Protein AF-A0A5P9PHS1-F1 (afdb_monomer_lite)

Foldseek 3Di:
DDDPPDPPVVVVVVVVVVVVVVCVVCVVDDPVQFAPPHAEAPAEDQALQVVLVVVVVLVVVVWDWDWDDDPFKTWIWTDDDRGIHIHIYGLVRFWDKDQPDKDWDWDWDFDPVDPPDTDTDTDTDIDTDIDTGGDPSNVDDDDDPDDDDPPDDDDDDD

Secondary structure (DSSP, 8-state):
-------HHHHHHHHHHHHHHHHHH-TTS--GGGSTT---EEEE--SHHHHHHHHHHHHHTT-EEEEEE-SSEEEEEEEETTEEEEEEEEHHHHSEEEEEEEEEEEEEEE-TT-TTS--EEEEEEEEEEEEEEPPPGGGS-PPP-PPP----------

Sequence (158 aa):
MATEDKPLHVQQAEALRRLADLIEATPEIEACYLRAPFTPNIWHLRSAAELGELARAALRLGARVEKEAASDVYDLQIHFGASGFSALAPRGDVCERVVTGTEVITKKVPDPILVAQVPEVEVLEEVEIVEWRCTPLLAQATTPAALPSSSDSAAATE

Radius of gyration: 24.18 Å; chains: 1; bounding box: 37×53×84 Å

Structure (mmCIF, N/CA/C/O backbone):
data_AF-A0A5P9PHS1-F1
#
_entry.id   AF-A0A5P9PHS1-F1
#
loop_
_atom_site.group_PDB
_atom_site.id
_atom_site.type_symbol
_atom_site.label_atom_id
_atom_site.label_alt_id
_atom_site.label_comp_id
_atom_site.label_asym_id
_atom_site.label_entity_id
_atom_site.label_seq_id
_atom_site.pdbx_PDB_ins_code
_atom_site.Cartn_x
_atom_site.Cartn_y
_atom_site.Cartn_z
_atom_site.occupancy
_atom_site.B_iso_or_equiv
_atom_site.auth_seq_id
_atom_site.auth_comp_id
_atom_site.auth_asym_id
_atom_site.auth_atom_id
_atom_site.pdbx_PDB_model_num
ATOM 1 N N . MET A 1 1 ? -4.848 17.166 -29.314 1.00 45.28 1 MET A N 1
ATOM 2 C CA . MET A 1 1 ? -4.735 15.723 -29.609 1.00 45.28 1 MET A CA 1
ATOM 3 C C . MET A 1 1 ? -5.781 15.023 -28.773 1.00 45.28 1 MET A C 1
ATOM 5 O O . MET A 1 1 ? -5.763 15.212 -27.566 1.00 45.28 1 MET A O 1
ATOM 9 N N . ALA A 1 2 ? -6.732 14.338 -29.405 1.00 48.75 2 ALA A N 1
ATOM 10 C CA . ALA A 1 2 ? -7.754 13.584 -28.693 1.00 48.75 2 ALA A CA 1
ATOM 11 C C . ALA A 1 2 ? -7.066 12.458 -27.910 1.00 48.75 2 ALA A C 1
ATOM 13 O O . ALA A 1 2 ? -6.465 11.570 -28.509 1.00 48.75 2 ALA A O 1
ATOM 14 N N . THR A 1 3 ? -7.076 12.541 -26.584 1.00 55.25 3 THR A N 1
ATOM 15 C CA . THR A 1 3 ? -6.779 11.397 -25.724 1.00 55.25 3 THR A CA 1
ATOM 16 C C . THR A 1 3 ? -7.873 10.372 -25.970 1.00 55.25 3 THR A C 1
ATOM 18 O O . THR A 1 3 ? -9.031 10.625 -25.651 1.00 55.25 3 THR A O 1
ATOM 21 N N . GLU A 1 4 ? -7.511 9.266 -26.614 1.00 61.53 4 GLU A N 1
ATOM 22 C CA . GLU A 1 4 ? -8.359 8.084 -26.732 1.00 61.53 4 GLU A CA 1
ATOM 23 C C . GLU A 1 4 ? -8.950 7.704 -25.370 1.00 61.53 4 GLU A C 1
ATOM 25 O O . GLU A 1 4 ? -8.290 7.823 -24.334 1.00 61.53 4 GLU A O 1
ATOM 30 N N . ASP A 1 5 ? -10.186 7.214 -25.405 1.00 85.06 5 ASP A N 1
ATOM 31 C CA . ASP A 1 5 ? -11.029 6.831 -24.270 1.00 85.06 5 ASP A CA 1
ATOM 32 C C . ASP A 1 5 ? -10.539 5.516 -23.621 1.00 85.06 5 ASP A C 1
ATOM 34 O O . ASP A 1 5 ? -11.248 4.515 -23.528 1.00 85.06 5 ASP A O 1
ATOM 38 N N . LYS A 1 6 ? -9.252 5.455 -23.255 1.00 92.12 6 LYS A N 1
ATOM 39 C CA . LYS A 1 6 ? -8.669 4.280 -22.600 1.00 92.12 6 LYS A CA 1
ATOM 40 C C . LYS A 1 6 ? -9.169 4.203 -21.156 1.00 92.12 6 LYS A C 1
ATOM 42 O O . LYS A 1 6 ? -9.203 5.229 -20.473 1.00 92.12 6 LYS A O 1
ATOM 47 N N . PRO A 1 7 ? -9.451 3.003 -20.623 1.00 95.75 7 PRO A N 1
ATOM 48 C CA . PRO A 1 7 ? -9.734 2.845 -19.202 1.00 95.75 7 PRO A CA 1
ATOM 49 C C . PRO A 1 7 ? -8.605 3.411 -18.328 1.00 95.75 7 PRO A C 1
ATOM 51 O O . PRO A 1 7 ? -7.426 3.262 -18.655 1.00 95.75 7 PRO A O 1
ATOM 54 N N . LEU A 1 8 ? -8.952 4.010 -17.184 1.00 92.94 8 LEU A N 1
ATOM 55 C CA . LEU A 1 8 ? -7.991 4.685 -16.297 1.00 92.94 8 LEU A CA 1
ATOM 56 C C . LEU A 1 8 ? -6.799 3.794 -15.906 1.00 92.94 8 LEU A C 1
ATOM 58 O O . LEU A 1 8 ? -5.659 4.248 -15.950 1.00 92.94 8 LEU A O 1
ATOM 62 N N . HIS A 1 9 ? -7.040 2.519 -15.594 1.00 92.38 9 HIS A N 1
ATOM 63 C CA . HIS A 1 9 ? -5.974 1.581 -15.224 1.00 92.38 9 HIS A CA 1
ATOM 64 C C . HIS A 1 9 ? -4.961 1.349 -16.361 1.00 92.38 9 HIS A C 1
ATOM 66 O O . HIS A 1 9 ? -3.778 1.147 -16.097 1.00 92.38 9 HIS A O 1
ATOM 72 N N . VAL A 1 10 ? -5.395 1.425 -17.627 1.00 96.50 10 VAL A N 1
ATOM 73 C CA . VAL A 1 10 ? -4.502 1.330 -18.793 1.00 96.50 10 VAL A CA 1
ATOM 74 C C . VAL A 1 10 ? -3.641 2.585 -18.894 1.00 96.50 10 VAL A C 1
ATOM 76 O O . VAL A 1 10 ? -2.428 2.479 -19.052 1.00 96.50 10 VAL A O 1
ATOM 79 N N . GLN A 1 11 ? -4.245 3.767 -18.732 1.00 95.25 11 GLN A N 1
ATOM 80 C CA . GLN A 1 11 ? -3.518 5.041 -18.744 1.00 95.25 11 GLN A CA 1
ATOM 81 C C . GLN A 1 11 ? -2.478 5.107 -17.612 1.00 95.25 11 GLN A C 1
ATOM 83 O O . GLN A 1 11 ? -1.338 5.511 -17.832 1.00 95.25 11 GLN A O 1
ATOM 88 N N . GLN A 1 12 ? -2.843 4.651 -16.410 1.00 94.75 12 GLN A N 1
ATOM 89 C CA . GLN A 1 12 ? -1.939 4.573 -15.261 1.00 94.75 12 GLN A CA 1
ATOM 90 C C . GLN A 1 12 ? -0.778 3.605 -15.518 1.00 94.75 12 GLN A C 1
ATOM 92 O O . GLN A 1 12 ? 0.374 3.952 -15.266 1.00 94.75 12 GLN A O 1
ATOM 97 N N . ALA A 1 13 ? -1.052 2.420 -16.074 1.00 95.81 13 ALA A N 1
ATOM 98 C CA . ALA A 1 13 ? -0.004 1.469 -16.437 1.00 95.81 13 ALA A CA 1
ATOM 99 C C . ALA A 1 13 ? 0.951 2.038 -17.502 1.00 95.81 13 ALA A C 1
ATOM 101 O O . ALA A 1 13 ? 2.162 1.858 -17.405 1.00 95.81 13 ALA A O 1
ATOM 102 N N . GLU A 1 14 ? 0.433 2.755 -18.504 1.00 97.19 14 GLU A N 1
ATOM 103 C CA . GLU A 1 14 ? 1.257 3.449 -19.502 1.00 97.19 14 GLU A CA 1
ATOM 104 C C . GLU A 1 14 ? 2.134 4.539 -18.872 1.00 97.19 14 GLU A C 1
ATOM 106 O O . GLU A 1 14 ? 3.313 4.638 -19.208 1.00 97.19 14 GLU A O 1
ATOM 111 N N . ALA A 1 15 ? 1.599 5.318 -17.929 1.00 95.81 15 ALA A N 1
ATOM 112 C CA . ALA A 1 15 ? 2.369 6.328 -17.208 1.00 95.81 15 ALA A CA 1
ATOM 113 C C . ALA A 1 15 ? 3.502 5.711 -16.367 1.00 95.81 15 ALA A C 1
ATOM 115 O O . ALA A 1 15 ? 4.616 6.230 -16.382 1.00 95.81 15 ALA A O 1
ATOM 116 N N . LEU A 1 16 ? 3.257 4.581 -15.692 1.00 95.06 16 LEU A N 1
ATOM 117 C CA . LEU A 1 16 ? 4.288 3.877 -14.920 1.00 95.06 16 LEU A CA 1
ATOM 118 C C . LEU A 1 16 ? 5.400 3.303 -15.811 1.00 95.06 16 LEU A C 1
ATOM 120 O O . LEU A 1 16 ? 6.561 3.332 -15.411 1.00 95.06 16 LEU A O 1
ATOM 124 N N . ARG A 1 17 ? 5.085 2.849 -17.033 1.00 97.44 17 ARG A N 1
ATOM 125 C CA . ARG A 1 17 ? 6.118 2.446 -18.008 1.00 97.44 17 ARG A CA 1
ATOM 126 C C . ARG A 1 17 ? 6.990 3.628 -18.424 1.00 97.44 17 ARG A C 1
ATOM 128 O O . ARG A 1 17 ? 8.204 3.518 -18.384 1.00 97.44 17 ARG A O 1
ATOM 135 N N . ARG A 1 18 ? 6.386 4.786 -18.711 1.00 98.00 18 ARG A N 1
ATOM 136 C CA . ARG A 1 18 ? 7.147 6.008 -19.035 1.00 98.00 18 ARG A CA 1
ATOM 137 C C . ARG A 1 18 ? 8.010 6.494 -17.870 1.00 98.00 18 ARG A C 1
ATOM 139 O O . ARG A 1 18 ? 9.071 7.063 -18.097 1.00 98.00 18 ARG A O 1
ATOM 146 N N . LEU A 1 19 ? 7.561 6.295 -16.630 1.00 95.44 19 LEU A N 1
ATOM 147 C CA . LEU A 1 19 ? 8.379 6.570 -15.450 1.00 95.44 19 LEU A CA 1
ATOM 148 C C . LEU A 1 19 ? 9.596 5.638 -15.390 1.00 95.44 19 LEU A C 1
ATOM 150 O O . LEU A 1 19 ? 10.686 6.109 -15.087 1.00 95.44 19 LEU A O 1
ATOM 154 N N . ALA A 1 20 ? 9.426 4.350 -15.703 1.00 95.69 20 ALA A N 1
ATOM 155 C CA . ALA A 1 20 ? 10.550 3.423 -15.810 1.00 95.69 20 ALA A CA 1
ATOM 156 C C . ALA A 1 20 ? 11.542 3.873 -16.898 1.00 95.69 20 ALA A C 1
ATOM 158 O O . ALA A 1 20 ? 12.727 4.001 -16.601 1.00 95.69 20 ALA A O 1
ATOM 159 N N . ASP A 1 21 ? 11.049 4.234 -18.091 1.00 98.06 21 ASP A N 1
ATOM 160 C CA . ASP A 1 21 ? 11.885 4.757 -19.184 1.00 98.06 21 ASP A CA 1
ATOM 161 C C . ASP A 1 21 ? 12.688 5.999 -18.746 1.00 98.06 21 ASP A C 1
ATOM 163 O O . ASP A 1 21 ? 13.863 6.145 -19.081 1.00 98.06 21 ASP A O 1
ATOM 167 N N . LEU A 1 22 ? 12.074 6.902 -17.969 1.00 97.19 22 LEU A N 1
ATOM 168 C CA . LEU A 1 22 ? 12.747 8.090 -17.437 1.00 97.19 22 LEU A CA 1
ATOM 169 C C . LEU A 1 22 ? 13.861 7.723 -16.448 1.00 97.19 22 LEU A C 1
ATOM 171 O O . LEU A 1 22 ? 14.948 8.282 -16.541 1.00 97.19 22 LEU A O 1
ATOM 175 N N . ILE A 1 23 ? 13.605 6.789 -15.527 1.00 96.06 23 ILE A N 1
ATOM 176 C CA . ILE A 1 23 ? 14.600 6.330 -14.545 1.00 96.06 23 ILE A CA 1
ATOM 177 C C . ILE A 1 23 ? 15.803 5.699 -15.253 1.00 96.06 23 ILE A C 1
ATOM 179 O O . ILE A 1 23 ? 16.943 5.969 -14.881 1.00 96.06 23 ILE A O 1
ATOM 183 N N . GLU A 1 24 ? 15.563 4.895 -16.290 1.00 96.81 24 GLU A N 1
ATOM 184 C CA . GLU A 1 24 ? 16.629 4.306 -17.105 1.00 96.81 24 GLU A CA 1
ATOM 185 C C . GLU A 1 24 ? 17.440 5.369 -17.861 1.00 96.81 24 GLU A C 1
ATOM 187 O O . GLU A 1 24 ? 18.660 5.246 -17.983 1.00 96.81 24 GLU A O 1
ATOM 192 N N . ALA A 1 25 ? 16.781 6.426 -18.345 1.00 98.19 25 ALA A N 1
ATOM 193 C CA . ALA A 1 25 ? 17.419 7.509 -19.088 1.00 98.19 25 ALA A CA 1
ATOM 194 C C . ALA A 1 25 ? 18.231 8.483 -18.212 1.00 98.19 25 ALA A C 1
ATOM 196 O O . ALA A 1 25 ? 19.067 9.209 -18.752 1.00 98.19 25 ALA A O 1
ATOM 197 N N . THR A 1 26 ? 18.003 8.512 -16.894 1.00 97.19 26 THR A N 1
ATOM 198 C CA . THR A 1 26 ? 18.679 9.419 -15.946 1.00 97.19 26 THR A CA 1
ATOM 199 C C . THR A 1 26 ? 19.348 8.652 -14.794 1.00 97.19 26 THR A C 1
ATOM 201 O O . THR A 1 26 ? 18.966 8.832 -13.633 1.00 97.19 26 THR A O 1
ATOM 204 N N . PRO A 1 27 ? 20.336 7.775 -15.065 1.00 95.88 27 PRO A N 1
ATOM 205 C CA . PRO A 1 27 ? 20.948 6.915 -14.046 1.00 95.88 27 PRO A CA 1
ATOM 206 C C . PRO A 1 27 ? 21.692 7.687 -12.943 1.00 95.88 27 PRO A C 1
ATOM 208 O O . PRO A 1 27 ? 21.950 7.146 -11.870 1.00 95.88 27 PRO A O 1
ATOM 211 N N . GLU A 1 28 ? 22.052 8.945 -13.188 1.00 97.31 28 GLU A N 1
ATOM 212 C CA . GLU A 1 28 ? 22.667 9.845 -12.215 1.00 97.31 28 GLU A CA 1
ATOM 213 C C . GLU A 1 28 ? 21.687 10.373 -11.154 1.00 97.31 28 GLU A C 1
ATOM 215 O O . GLU A 1 28 ? 22.126 10.888 -10.123 1.00 97.31 28 GLU A O 1
ATOM 220 N N . ILE A 1 29 ? 20.375 10.240 -11.382 1.00 95.12 29 ILE A N 1
ATOM 221 C CA . ILE A 1 29 ? 19.321 10.662 -10.458 1.00 95.12 29 ILE A CA 1
ATOM 222 C C . ILE A 1 29 ? 18.686 9.421 -9.832 1.00 95.12 29 ILE A C 1
ATOM 224 O O . ILE A 1 29 ? 17.944 8.678 -10.468 1.00 95.12 29 ILE A O 1
ATOM 228 N N . GLU A 1 30 ? 18.941 9.206 -8.545 1.00 90.75 30 GLU A N 1
ATOM 229 C CA . GLU A 1 30 ? 18.374 8.067 -7.830 1.00 90.75 30 GLU A CA 1
ATOM 230 C C . GLU A 1 30 ? 16.861 8.232 -7.587 1.00 90.75 30 GLU A C 1
ATOM 232 O O . GLU A 1 30 ? 16.410 9.213 -6.990 1.00 90.75 30 GLU A O 1
ATOM 237 N N . ALA A 1 31 ? 16.072 7.218 -7.957 1.00 92.81 31 ALA A N 1
ATOM 238 C CA . ALA A 1 31 ? 14.642 7.132 -7.652 1.00 92.81 31 ALA A CA 1
ATOM 239 C C . ALA A 1 31 ? 14.388 6.733 -6.181 1.00 92.81 31 ALA A C 1
ATOM 241 O O . ALA A 1 31 ? 13.853 5.664 -5.882 1.00 92.81 31 ALA A O 1
ATOM 242 N N . CYS A 1 32 ? 14.785 7.593 -5.239 1.00 90.06 32 CYS A N 1
ATOM 243 C CA . CYS A 1 32 ? 14.820 7.288 -3.803 1.00 90.06 32 CYS A CA 1
ATOM 244 C C . CYS A 1 32 ? 13.459 6.918 -3.184 1.00 90.06 32 CYS A C 1
ATOM 246 O O . CYS A 1 32 ? 13.424 6.163 -2.216 1.00 90.06 32 CYS A O 1
ATOM 248 N N . TYR A 1 33 ? 12.348 7.392 -3.757 1.00 90.50 33 TYR A N 1
ATOM 249 C CA . TYR A 1 33 ? 10.987 7.084 -3.297 1.00 90.50 33 TYR A CA 1
ATOM 250 C C . TYR A 1 33 ? 10.450 5.737 -3.771 1.00 90.50 33 TYR A C 1
ATOM 252 O O . TYR A 1 33 ? 9.329 5.395 -3.422 1.00 90.50 33 TYR A O 1
ATOM 260 N N . LEU A 1 34 ? 11.207 4.983 -4.569 1.00 92.06 34 LEU A N 1
ATOM 261 C CA . LEU A 1 34 ? 10.834 3.627 -4.960 1.00 92.06 34 LEU A CA 1
ATOM 262 C C . LEU A 1 34 ? 11.488 2.567 -4.067 1.00 92.06 34 LEU A C 1
ATOM 264 O O . LEU A 1 34 ? 11.326 1.393 -4.360 1.00 92.06 34 LEU A O 1
ATOM 268 N N . ARG A 1 35 ? 12.223 2.912 -3.000 1.00 84.81 35 ARG A N 1
ATOM 269 C CA . ARG A 1 35 ? 12.895 1.929 -2.130 1.00 84.81 35 ARG A CA 1
ATOM 270 C C . ARG A 1 35 ? 12.837 2.305 -0.653 1.00 84.81 35 ARG A C 1
ATOM 272 O O . ARG A 1 35 ? 12.849 3.478 -0.296 1.00 84.81 35 ARG A O 1
ATOM 279 N N . ALA A 1 36 ? 12.911 1.297 0.219 1.00 79.25 36 ALA A N 1
ATOM 280 C CA . ALA A 1 36 ? 12.942 1.498 1.668 1.00 79.25 36 ALA A CA 1
ATOM 281 C C . ALA A 1 36 ? 13.990 2.561 2.097 1.00 79.25 36 ALA A C 1
ATOM 283 O O . ALA A 1 36 ? 15.114 2.560 1.571 1.00 79.25 36 ALA A O 1
ATOM 284 N N . PRO A 1 37 ? 13.652 3.456 3.049 1.00 82.62 37 PRO A N 1
ATOM 285 C CA . PRO A 1 37 ? 12.424 3.479 3.858 1.00 82.62 37 PRO A CA 1
ATOM 286 C C . PRO A 1 37 ? 11.223 4.179 3.190 1.00 82.62 37 PRO A C 1
ATOM 288 O O . PRO A 1 37 ? 10.184 4.314 3.823 1.00 82.62 37 PRO A O 1
ATOM 291 N N . PHE A 1 38 ? 11.346 4.642 1.943 1.00 84.25 38 PHE A N 1
ATOM 292 C CA . PHE A 1 38 ? 10.292 5.387 1.259 1.00 84.25 38 PHE A CA 1
ATOM 293 C C . PHE A 1 38 ? 9.633 4.524 0.181 1.00 84.25 38 PHE A C 1
ATOM 295 O O . PHE A 1 38 ? 10.265 4.144 -0.800 1.00 84.25 38 PHE A O 1
ATOM 302 N N . THR A 1 39 ? 8.350 4.222 0.341 1.00 87.75 39 THR A N 1
ATOM 303 C CA . THR A 1 39 ? 7.545 3.568 -0.696 1.00 87.75 39 THR A CA 1
ATOM 304 C C . THR A 1 39 ? 6.324 4.433 -1.000 1.00 87.75 39 THR A C 1
ATOM 306 O O . THR A 1 39 ? 5.742 5.023 -0.084 1.00 87.75 39 THR A O 1
ATOM 309 N N . PRO A 1 40 ? 5.946 4.611 -2.279 1.00 92.75 40 PRO A N 1
ATOM 310 C CA . PRO A 1 40 ? 4.814 5.447 -2.616 1.00 92.75 40 PRO A CA 1
ATOM 311 C C . PRO A 1 40 ? 3.519 4.675 -2.358 1.00 92.75 40 PRO A C 1
ATOM 313 O O . PRO A 1 40 ? 3.371 3.517 -2.759 1.00 92.75 40 PRO A O 1
ATOM 316 N N . ASN A 1 41 ? 2.558 5.361 -1.741 1.00 93.25 41 ASN A N 1
ATOM 317 C CA . ASN A 1 41 ? 1.209 4.846 -1.529 1.00 93.25 41 ASN A CA 1
ATOM 318 C C . ASN A 1 41 ? 0.447 4.872 -2.856 1.00 93.25 41 ASN A C 1
ATOM 320 O O . ASN A 1 41 ? 0.030 5.936 -3.315 1.00 93.25 41 ASN A O 1
ATOM 324 N N . ILE A 1 42 ? 0.277 3.707 -3.477 1.00 95.12 42 ILE A N 1
ATOM 325 C CA . ILE A 1 42 ? -0.407 3.578 -4.771 1.00 95.12 42 ILE A CA 1
ATOM 326 C C . ILE A 1 42 ? -1.894 3.282 -4.583 1.00 95.12 42 ILE A C 1
ATOM 328 O O . ILE A 1 42 ? -2.723 3.765 -5.355 1.00 95.12 42 ILE A O 1
ATOM 332 N N . TRP A 1 43 ? -2.245 2.513 -3.551 1.00 95.19 43 TRP A N 1
ATOM 333 C CA . TRP A 1 43 ? -3.624 2.104 -3.294 1.00 95.19 43 TRP A CA 1
ATOM 334 C C . TRP A 1 43 ? -4.106 2.564 -1.923 1.00 95.19 43 TRP A C 1
ATOM 336 O O . TRP A 1 43 ? -3.367 2.533 -0.940 1.00 95.19 43 TRP A O 1
ATOM 346 N N . HIS A 1 44 ? -5.383 2.940 -1.866 1.00 93.88 44 HIS A N 1
ATOM 347 C CA . HIS A 1 44 ? -6.108 3.207 -0.631 1.00 93.88 44 HIS A CA 1
ATOM 348 C C . HIS A 1 44 ? -7.341 2.295 -0.577 1.00 93.88 44 HIS A C 1
ATOM 350 O O . HIS A 1 44 ? -8.401 2.625 -1.114 1.00 93.88 44 HIS A O 1
ATOM 356 N N . LEU A 1 45 ? -7.173 1.120 0.024 1.00 93.44 45 LEU A N 1
ATOM 357 C CA . LEU A 1 45 ? -8.160 0.042 0.052 1.00 93.44 45 LEU A CA 1
ATOM 358 C C . LEU A 1 45 ? -9.069 0.151 1.281 1.00 93.44 45 LEU A C 1
ATOM 360 O O . LEU A 1 45 ? -8.720 0.781 2.279 1.00 93.44 45 LEU A O 1
ATOM 364 N N . ARG A 1 46 ? -10.260 -0.444 1.198 1.00 90.38 46 ARG A N 1
ATOM 365 C CA . ARG A 1 46 ? -11.344 -0.293 2.184 1.00 90.38 46 ARG A CA 1
ATOM 366 C C . ARG A 1 46 ? -11.803 -1.615 2.791 1.00 90.38 46 ARG A C 1
ATOM 368 O O . ARG A 1 46 ? -12.808 -1.642 3.492 1.00 90.38 46 ARG A O 1
ATOM 375 N N . SER A 1 47 ? -11.110 -2.719 2.516 1.00 90.62 47 SER A N 1
ATOM 376 C CA . SER A 1 47 ? -11.423 -4.007 3.136 1.00 90.62 47 SER A CA 1
ATOM 377 C C . SER A 1 47 ? -10.248 -4.986 3.144 1.00 90.62 47 SER A C 1
ATOM 379 O O . SER A 1 47 ? -9.333 -4.920 2.318 1.00 90.62 47 SER A O 1
ATOM 381 N N . ALA A 1 48 ? -10.321 -5.974 4.040 1.00 90.50 48 ALA A N 1
ATOM 382 C CA . ALA A 1 48 ? -9.408 -7.117 4.044 1.00 90.50 48 ALA A CA 1
ATOM 383 C C . ALA A 1 48 ? -9.484 -7.954 2.749 1.00 90.50 48 ALA A C 1
ATOM 385 O O . ALA A 1 48 ? -8.482 -8.542 2.341 1.00 90.50 48 ALA A O 1
ATOM 386 N N . ALA A 1 49 ? -10.652 -8.008 2.099 1.00 90.81 49 ALA A N 1
ATOM 387 C CA . ALA A 1 49 ? -10.842 -8.758 0.860 1.00 90.81 49 ALA A CA 1
ATOM 388 C C . ALA A 1 49 ? -10.055 -8.132 -0.303 1.00 90.81 49 ALA A C 1
ATOM 390 O O . ALA A 1 49 ? -9.292 -8.837 -0.962 1.00 90.81 49 ALA A O 1
ATOM 391 N N . GLU A 1 50 ? -10.163 -6.813 -0.488 1.00 93.06 50 GLU A N 1
ATOM 392 C CA . GLU A 1 50 ? -9.403 -6.065 -1.502 1.00 93.06 50 GLU A CA 1
ATOM 393 C C . GLU A 1 50 ? -7.890 -6.189 -1.279 1.00 93.06 50 GLU A C 1
ATOM 395 O O . GLU A 1 50 ? -7.137 -6.457 -2.217 1.00 93.06 50 GLU A O 1
ATOM 400 N N . LEU A 1 51 ? -7.438 -6.066 -0.024 1.00 93.31 51 LEU A N 1
ATOM 401 C CA . LEU A 1 51 ? -6.034 -6.284 0.341 1.00 93.31 51 LEU A CA 1
ATOM 402 C C . LEU A 1 51 ? -5.570 -7.701 -0.014 1.00 93.31 51 LEU A C 1
ATOM 404 O O . LEU A 1 51 ? -4.482 -7.880 -0.561 1.00 93.31 51 LEU A O 1
ATOM 408 N N . GLY A 1 52 ? -6.392 -8.713 0.275 1.00 93.56 52 GLY A N 1
ATOM 409 C CA . GLY A 1 52 ? -6.110 -10.102 -0.077 1.00 93.56 52 GLY A CA 1
ATOM 410 C C . GLY A 1 52 ? -6.034 -10.325 -1.589 1.00 93.56 52 GLY A C 1
ATOM 411 O O . GLY A 1 52 ? -5.155 -11.045 -2.062 1.00 93.56 52 GLY A O 1
ATOM 412 N N . GLU A 1 53 ? -6.918 -9.700 -2.367 1.00 94.94 53 GLU A N 1
ATOM 413 C CA . GLU A 1 53 ? -6.897 -9.768 -3.830 1.00 94.94 53 GLU A CA 1
ATOM 414 C C . GLU A 1 53 ? -5.650 -9.120 -4.424 1.00 94.94 53 GLU A C 1
ATOM 416 O O . GLU A 1 53 ? -4.982 -9.753 -5.249 1.00 94.94 53 GLU A O 1
ATOM 421 N N . LEU A 1 54 ? -5.297 -7.919 -3.961 1.00 95.62 54 LEU A N 1
ATOM 422 C CA . LEU A 1 54 ? -4.087 -7.224 -4.387 1.00 95.62 54 LEU A CA 1
ATOM 423 C C . LEU A 1 54 ? -2.833 -8.024 -4.017 1.00 95.62 54 LEU A C 1
ATOM 425 O O . LEU A 1 54 ? -1.986 -8.256 -4.878 1.00 95.62 54 LEU A O 1
ATOM 429 N N . ALA A 1 55 ? -2.744 -8.521 -2.779 1.00 95.44 55 ALA A N 1
ATOM 430 C CA . ALA A 1 55 ? -1.631 -9.353 -2.331 1.00 95.44 55 ALA A CA 1
ATOM 431 C C . ALA A 1 55 ? -1.475 -10.602 -3.211 1.00 95.44 55 ALA A C 1
ATOM 433 O O . ALA A 1 55 ? -0.381 -10.903 -3.684 1.00 95.44 55 ALA A O 1
ATOM 434 N N . ARG A 1 56 ? -2.574 -11.313 -3.502 1.00 95.56 56 ARG A N 1
ATOM 435 C CA . ARG A 1 56 ? -2.553 -12.480 -4.399 1.00 95.56 56 ARG A CA 1
ATOM 436 C C . ARG A 1 56 ? -2.151 -12.110 -5.825 1.00 95.56 56 ARG A C 1
ATOM 438 O O . ARG A 1 56 ? -1.425 -12.874 -6.456 1.00 95.56 56 ARG A O 1
ATOM 445 N N . ALA A 1 57 ? -2.632 -10.985 -6.351 1.00 95.88 57 ALA A N 1
ATOM 446 C CA . ALA A 1 57 ? -2.256 -10.508 -7.679 1.00 95.88 57 ALA A CA 1
ATOM 447 C C . ALA A 1 57 ? -0.760 -10.183 -7.759 1.00 95.88 57 ALA A C 1
ATOM 449 O O . ALA A 1 57 ? -0.095 -10.640 -8.685 1.00 95.88 57 ALA A O 1
ATOM 450 N N . ALA A 1 58 ? -0.223 -9.489 -6.757 1.00 96.00 58 ALA A N 1
ATOM 451 C CA . ALA A 1 58 ? 1.196 -9.177 -6.656 1.00 96.00 58 ALA A CA 1
ATOM 452 C C . ALA A 1 58 ? 2.059 -10.446 -6.546 1.00 96.00 58 ALA A C 1
ATOM 454 O O . ALA A 1 58 ? 3.027 -10.599 -7.290 1.00 96.00 58 ALA A O 1
ATOM 455 N N . LEU A 1 59 ? 1.668 -11.402 -5.694 1.00 95.88 59 LEU A N 1
ATOM 456 C CA . LEU A 1 59 ? 2.360 -12.689 -5.548 1.00 95.88 59 LEU A CA 1
ATOM 457 C C . LEU A 1 59 ? 2.398 -13.483 -6.863 1.00 95.88 59 LEU A C 1
ATOM 459 O O . LEU A 1 59 ? 3.430 -14.062 -7.194 1.00 95.88 59 LEU A O 1
ATOM 463 N N . ARG A 1 60 ? 1.310 -13.484 -7.654 1.00 97.31 60 ARG A N 1
ATOM 464 C CA . ARG A 1 60 ? 1.292 -14.128 -8.986 1.00 97.31 60 ARG A CA 1
ATOM 465 C C . ARG A 1 60 ? 2.288 -13.508 -9.966 1.00 97.31 60 ARG A C 1
ATOM 467 O O . ARG A 1 60 ? 2.729 -14.192 -10.882 1.00 97.31 60 ARG A O 1
ATOM 474 N N . LEU A 1 61 ? 2.633 -12.238 -9.774 1.00 96.38 61 LEU A N 1
ATOM 475 C CA . LEU A 1 61 ? 3.626 -11.516 -10.568 1.00 96.38 61 LEU A CA 1
ATOM 476 C C . LEU A 1 61 ? 5.043 -11.613 -9.973 1.00 96.38 61 LEU A C 1
ATOM 478 O O . LEU A 1 61 ? 5.944 -10.916 -10.428 1.00 96.38 61 LEU A O 1
ATOM 482 N N . GLY A 1 62 ? 5.251 -12.467 -8.964 1.00 95.94 62 GLY A N 1
ATOM 483 C CA . GLY A 1 62 ? 6.556 -12.689 -8.343 1.00 95.94 62 GLY A CA 1
ATOM 484 C C . GLY A 1 62 ? 6.980 -11.605 -7.351 1.00 95.94 62 GLY A C 1
ATOM 485 O O . GLY A 1 62 ? 8.151 -11.558 -6.978 1.00 95.94 62 GLY A O 1
ATOM 486 N N . ALA A 1 63 ? 6.062 -10.738 -6.914 1.00 96.62 63 ALA A N 1
ATOM 487 C CA . ALA A 1 63 ? 6.369 -9.760 -5.880 1.00 96.62 63 ALA A CA 1
ATOM 488 C C . ALA A 1 63 ? 6.590 -10.429 -4.518 1.00 96.62 63 ALA A C 1
ATOM 490 O O . ALA A 1 63 ? 5.946 -11.426 -4.181 1.00 96.62 63 ALA A O 1
ATOM 491 N N . ARG A 1 64 ? 7.428 -9.811 -3.684 1.00 95.25 64 ARG A N 1
ATOM 492 C CA . ARG A 1 64 ? 7.429 -10.060 -2.239 1.00 95.25 64 ARG A CA 1
ATOM 493 C C . ARG A 1 64 ? 6.382 -9.156 -1.594 1.00 95.25 64 ARG A C 1
ATOM 495 O O . ARG A 1 64 ? 6.366 -7.960 -1.868 1.00 95.25 64 ARG A O 1
ATOM 502 N N . VAL A 1 65 ? 5.534 -9.720 -0.740 1.00 94.31 65 VAL A N 1
ATOM 503 C CA . VAL A 1 65 ? 4.473 -8.982 -0.046 1.00 94.31 65 VAL A CA 1
ATOM 504 C C . VAL A 1 65 ? 4.699 -9.062 1.457 1.00 94.31 65 VAL A C 1
ATOM 506 O O . VAL A 1 65 ? 4.820 -10.154 2.011 1.00 94.31 65 VAL A O 1
ATOM 509 N N . GLU A 1 66 ? 4.746 -7.907 2.106 1.00 92.12 66 GLU A N 1
ATOM 510 C CA . GLU A 1 66 ? 4.947 -7.752 3.542 1.00 92.12 66 GLU A CA 1
ATOM 511 C C . GLU A 1 66 ? 3.796 -6.940 4.137 1.00 92.12 66 GLU A C 1
ATOM 513 O O . GLU A 1 66 ? 3.116 -6.170 3.459 1.00 92.12 66 GLU A O 1
ATOM 518 N N . LYS A 1 67 ? 3.542 -7.162 5.422 1.00 88.81 67 LYS A N 1
ATOM 519 C CA . LYS A 1 67 ? 2.536 -6.435 6.185 1.00 88.81 67 LYS A CA 1
ATOM 520 C C . LYS A 1 67 ? 3.257 -5.612 7.233 1.00 88.81 67 LYS A C 1
ATOM 522 O O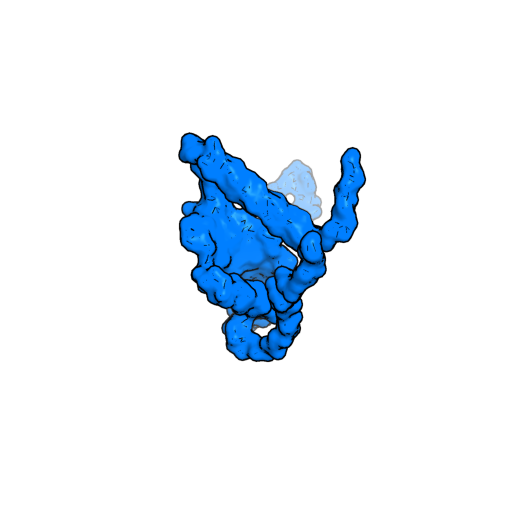 . LYS A 1 67 ? 3.954 -6.180 8.073 1.00 88.81 67 LYS A O 1
ATOM 527 N N . GLU A 1 68 ? 2.952 -4.330 7.264 1.00 84.06 68 GLU A N 1
ATOM 528 C CA . GLU A 1 68 ? 3.292 -3.439 8.357 1.00 84.06 68 GLU A CA 1
ATOM 529 C C . GLU A 1 68 ? 1.992 -2.897 8.961 1.00 84.06 68 GLU A C 1
ATOM 531 O O . GLU A 1 68 ? 1.068 -2.500 8.258 1.00 84.06 68 GLU A O 1
ATOM 536 N N . ALA A 1 69 ? 1.843 -2.976 10.281 1.00 72.12 69 ALA A N 1
ATOM 537 C CA . ALA A 1 69 ? 0.643 -2.490 10.956 1.00 72.12 69 ALA A CA 1
ATOM 538 C C . ALA A 1 69 ? 1.041 -1.425 11.975 1.00 72.12 69 ALA A C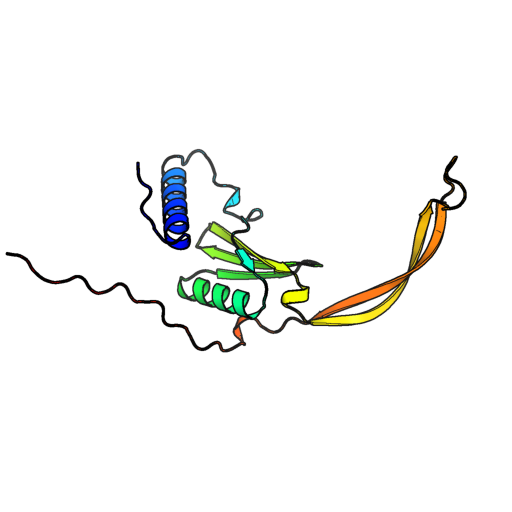 1
ATOM 540 O O . ALA A 1 69 ? 1.575 -1.754 13.035 1.00 72.12 69 ALA A O 1
ATOM 541 N N . ALA A 1 70 ? 0.745 -0.165 11.656 1.00 72.38 70 ALA A N 1
ATOM 542 C CA . ALA A 1 70 ? 0.825 0.958 12.585 1.00 72.38 70 ALA A CA 1
ATOM 543 C C . ALA A 1 70 ? -0.461 1.045 13.434 1.00 72.38 70 ALA A C 1
ATOM 545 O O . ALA A 1 70 ? -1.376 0.229 13.282 1.00 72.38 70 ALA A O 1
ATOM 546 N N . SER A 1 71 ? -0.539 1.994 14.372 1.00 73.12 71 SER A N 1
ATOM 547 C CA . SER A 1 71 ? -1.638 2.099 15.351 1.00 73.12 71 SER A CA 1
ATOM 548 C C . SER A 1 71 ? -3.041 2.115 14.729 1.00 73.12 71 SER A C 1
ATOM 550 O O . SER A 1 71 ? -3.946 1.461 15.245 1.00 73.12 71 SER A O 1
ATOM 552 N N . ASP A 1 72 ? -3.212 2.812 13.610 1.00 85.31 72 ASP A N 1
ATOM 553 C CA . ASP A 1 72 ? -4.496 3.107 12.966 1.00 85.31 72 ASP A CA 1
ATOM 554 C C . ASP A 1 72 ? -4.553 2.715 11.481 1.00 85.31 72 ASP A C 1
ATOM 556 O O . ASP A 1 72 ? -5.641 2.656 10.903 1.00 85.31 72 ASP A O 1
ATOM 560 N N . VAL A 1 73 ? -3.414 2.372 10.877 1.00 88.00 73 VAL A N 1
ATOM 561 C CA . VAL A 1 73 ? -3.306 2.000 9.462 1.00 88.00 73 VAL A CA 1
ATOM 562 C C . VAL A 1 73 ? -2.753 0.585 9.307 1.00 88.00 73 VAL A C 1
ATOM 564 O O . VAL A 1 73 ? -1.824 0.162 10.000 1.00 88.00 73 VAL A O 1
ATOM 567 N N . TYR A 1 74 ? -3.349 -0.152 8.375 1.00 91.00 74 TYR A N 1
ATOM 568 C CA . TYR A 1 74 ? -2.819 -1.389 7.828 1.00 91.00 74 TYR A CA 1
ATOM 569 C C . TYR A 1 74 ? -2.087 -1.065 6.524 1.00 91.00 74 TYR A C 1
ATOM 571 O O . TYR A 1 74 ? -2.702 -0.551 5.590 1.00 91.00 74 TYR A O 1
ATOM 579 N N . ASP A 1 75 ? -0.800 -1.383 6.459 1.00 92.62 75 ASP A N 1
ATOM 580 C CA . ASP A 1 75 ? 0.048 -1.144 5.299 1.00 92.62 75 ASP A CA 1
ATOM 581 C C . ASP A 1 75 ? 0.496 -2.476 4.682 1.00 92.62 75 ASP A C 1
ATOM 583 O O . ASP A 1 75 ? 1.071 -3.351 5.339 1.00 92.62 75 ASP A O 1
ATOM 587 N N . LEU A 1 76 ? 0.166 -2.658 3.406 1.00 93.81 76 LEU A N 1
ATOM 588 C CA . LEU A 1 76 ? 0.606 -3.784 2.600 1.00 93.81 76 LEU A CA 1
ATOM 589 C C . LEU A 1 76 ? 1.723 -3.320 1.664 1.00 93.81 76 LEU A C 1
ATOM 591 O O . LEU A 1 76 ? 1.469 -2.665 0.653 1.00 93.81 76 LEU A O 1
ATOM 595 N N . GLN A 1 77 ? 2.946 -3.724 1.985 1.00 94.44 77 GLN A N 1
ATOM 596 C CA . GLN A 1 77 ? 4.150 -3.412 1.228 1.00 94.44 77 GLN A CA 1
ATOM 597 C C . GLN A 1 77 ? 4.356 -4.464 0.131 1.00 94.44 77 GLN A C 1
ATOM 599 O O . GLN A 1 77 ? 4.366 -5.670 0.386 1.00 94.44 77 GLN A O 1
ATOM 604 N N . ILE A 1 78 ? 4.503 -4.014 -1.111 1.00 95.56 78 ILE A N 1
ATOM 605 C CA . ILE A 1 78 ? 4.628 -4.837 -2.315 1.00 95.56 78 ILE A CA 1
ATOM 606 C C . ILE A 1 78 ? 5.951 -4.495 -2.994 1.00 95.56 78 ILE A C 1
ATOM 608 O O . ILE A 1 78 ? 6.152 -3.366 -3.436 1.00 95.56 78 ILE A O 1
ATOM 612 N N . HIS A 1 79 ? 6.840 -5.480 -3.121 1.00 95.62 79 HIS A N 1
ATOM 613 C CA . HIS A 1 79 ? 8.170 -5.294 -3.691 1.00 95.62 79 HIS A CA 1
ATOM 614 C C . HIS A 1 79 ? 8.359 -6.066 -4.995 1.00 95.62 79 HIS A C 1
ATOM 616 O O . HIS A 1 79 ? 8.242 -7.294 -5.022 1.00 95.62 79 HIS A O 1
ATOM 622 N N . PHE A 1 80 ? 8.751 -5.346 -6.043 1.00 94.12 80 PHE A N 1
ATOM 623 C CA . PHE A 1 80 ? 9.242 -5.887 -7.305 1.00 94.12 80 PHE A CA 1
ATOM 624 C C . PHE A 1 80 ? 10.749 -5.618 -7.401 1.00 94.12 80 PHE A C 1
ATOM 626 O O . PHE A 1 80 ? 11.184 -4.533 -7.788 1.00 94.12 80 PHE A O 1
ATOM 633 N N . GLY A 1 81 ? 11.564 -6.601 -7.008 1.00 92.12 81 GLY A N 1
ATOM 634 C CA . GLY A 1 81 ? 13.018 -6.436 -6.944 1.00 92.12 81 GLY A CA 1
ATOM 635 C C . GLY A 1 81 ? 13.424 -5.346 -5.947 1.00 92.12 81 GLY A C 1
ATOM 636 O O . GLY A 1 81 ? 13.078 -5.424 -4.770 1.00 92.12 81 GLY A O 1
ATOM 637 N N . ALA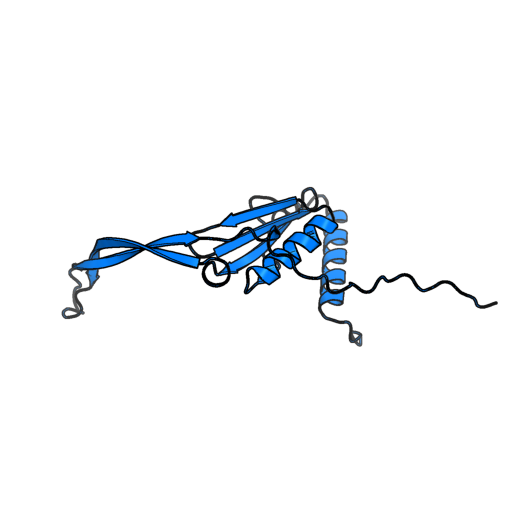 A 1 82 ? 14.163 -4.338 -6.417 1.00 90.62 82 ALA A N 1
ATOM 638 C CA . ALA A 1 82 ? 14.599 -3.205 -5.597 1.00 90.62 82 ALA A CA 1
ATOM 639 C C . ALA A 1 82 ? 13.506 -2.140 -5.384 1.00 90.62 82 ALA A C 1
ATOM 641 O O . ALA A 1 82 ? 13.688 -1.253 -4.550 1.00 90.62 82 ALA A O 1
ATOM 642 N N . SER A 1 83 ? 12.390 -2.226 -6.118 1.00 93.62 83 SER A N 1
ATOM 643 C CA . SER A 1 83 ? 11.299 -1.255 -6.049 1.00 93.62 83 SER A CA 1
ATOM 644 C C . SER A 1 83 ? 10.185 -1.709 -5.104 1.00 93.62 83 SER A C 1
ATOM 646 O O . SER A 1 83 ? 9.780 -2.869 -5.144 1.00 93.62 83 SER A O 1
ATOM 648 N N . GLY A 1 84 ? 9.672 -0.809 -4.266 1.00 94.12 84 GLY A N 1
ATOM 649 C CA . GLY A 1 84 ? 8.578 -1.043 -3.323 1.00 94.12 84 GLY A CA 1
ATOM 650 C C . GLY A 1 84 ? 7.418 -0.064 -3.503 1.00 94.12 84 GLY A C 1
ATOM 651 O O . GLY A 1 84 ? 7.630 1.085 -3.880 1.00 94.12 84 GLY A O 1
ATOM 652 N N . PHE A 1 85 ? 6.207 -0.533 -3.207 1.00 95.12 85 PHE A N 1
ATOM 653 C CA . PHE A 1 85 ? 4.935 0.191 -3.278 1.00 95.12 85 PHE A CA 1
ATOM 654 C C . PHE A 1 85 ? 4.057 -0.193 -2.091 1.00 95.12 85 PHE A C 1
ATOM 656 O O . PHE A 1 85 ? 4.123 -1.333 -1.639 1.00 95.12 85 PHE A O 1
ATOM 663 N N . SER A 1 86 ? 3.197 0.710 -1.633 1.00 94.44 86 SER A N 1
ATOM 664 C CA . SER A 1 86 ? 2.297 0.452 -0.505 1.00 94.44 86 SER A CA 1
ATOM 665 C C . SER A 1 86 ? 0.823 0.561 -0.889 1.00 94.44 86 SER A C 1
ATOM 667 O O . SER A 1 86 ? 0.411 1.368 -1.734 1.00 94.44 86 SER A O 1
ATOM 669 N N . ALA A 1 87 ? 0.014 -0.277 -0.244 1.00 95.38 87 ALA A N 1
ATOM 670 C CA . ALA A 1 87 ? -1.435 -0.174 -0.215 1.00 95.38 87 ALA A CA 1
ATOM 671 C C . ALA A 1 87 ? -1.892 0.036 1.228 1.00 95.38 87 ALA A C 1
ATOM 673 O O . ALA A 1 87 ? -1.712 -0.837 2.077 1.00 95.38 87 ALA A O 1
ATOM 674 N N . LEU A 1 88 ? -2.503 1.189 1.488 1.00 94.19 88 LEU A N 1
ATOM 675 C CA . LEU A 1 88 ? -2.973 1.566 2.815 1.00 94.19 88 LEU A CA 1
ATOM 676 C C . LEU A 1 88 ? -4.451 1.235 2.975 1.00 94.19 88 LEU A C 1
ATOM 678 O O . LEU A 1 88 ? -5.240 1.402 2.045 1.00 94.19 88 LEU A O 1
ATOM 682 N N . ALA A 1 89 ? -4.835 0.831 4.178 1.00 93.25 89 ALA A N 1
ATOM 683 C CA . ALA A 1 89 ? -6.226 0.727 4.583 1.00 93.25 89 ALA A CA 1
ATOM 684 C C . ALA A 1 89 ? -6.383 1.147 6.052 1.00 93.25 89 ALA A C 1
ATOM 686 O O . ALA A 1 89 ? -5.505 0.847 6.867 1.00 93.25 89 ALA A O 1
ATOM 687 N N . PRO A 1 90 ? -7.496 1.796 6.436 1.00 92.06 90 PRO A N 1
ATOM 688 C CA . PRO A 1 90 ? -7.807 2.009 7.843 1.00 92.06 90 PRO A CA 1
ATOM 689 C C . PRO A 1 90 ? -7.847 0.671 8.583 1.00 92.06 90 PRO A C 1
ATOM 691 O O . PRO A 1 90 ? -8.487 -0.280 8.136 1.00 92.06 90 PRO A O 1
ATOM 694 N N . ARG A 1 91 ? -7.196 0.576 9.744 1.00 89.44 91 ARG A N 1
ATOM 695 C CA . ARG A 1 91 ? -7.129 -0.680 10.507 1.00 89.44 91 ARG A CA 1
ATOM 696 C C . ARG A 1 91 ? -8.517 -1.153 10.962 1.00 89.44 91 ARG A C 1
ATOM 698 O O . ARG A 1 91 ? -8.743 -2.356 11.015 1.00 89.44 91 ARG A O 1
ATOM 705 N N . GLY A 1 92 ? -9.452 -0.219 11.169 1.00 89.00 92 GLY A N 1
ATOM 706 C CA . GLY A 1 92 ? -10.878 -0.480 11.416 1.00 89.00 92 GLY A CA 1
ATOM 707 C C . GLY A 1 92 ? -11.632 -1.156 10.272 1.00 89.00 92 GLY A C 1
ATOM 708 O O . GLY A 1 92 ? -12.580 -1.891 10.528 1.00 89.00 92 GLY A O 1
ATOM 709 N N . ASP A 1 93 ? -11.183 -0.961 9.033 1.00 89.81 93 ASP A N 1
ATOM 710 C CA . ASP A 1 93 ? -11.806 -1.549 7.841 1.00 89.81 93 ASP A CA 1
ATOM 711 C C . ASP A 1 93 ? -11.269 -2.978 7.569 1.00 89.81 93 ASP A C 1
ATOM 713 O O . ASP A 1 93 ? -11.812 -3.722 6.749 1.00 89.81 93 ASP A O 1
ATOM 717 N N . VAL A 1 94 ? -10.181 -3.378 8.242 1.00 89.00 94 VAL A N 1
ATOM 718 C CA . VAL A 1 94 ? -9.427 -4.616 7.953 1.00 89.00 94 VAL A CA 1
ATOM 719 C C . VAL A 1 94 ? -9.376 -5.574 9.140 1.00 89.00 94 VAL A C 1
ATOM 721 O O . VAL A 1 94 ? -9.347 -6.793 8.957 1.00 89.00 94 VAL A O 1
ATOM 724 N N . CYS A 1 95 ? -9.328 -5.040 10.354 1.00 89.62 95 CYS A N 1
ATOM 725 C CA . CYS A 1 95 ? -9.131 -5.795 11.579 1.00 89.62 95 CYS A CA 1
ATOM 726 C C . CYS A 1 95 ? -10.276 -5.536 12.554 1.00 89.62 95 CYS A C 1
ATOM 728 O O . CYS A 1 95 ? -10.836 -4.444 12.616 1.00 89.62 95 CYS A O 1
ATOM 730 N N . GLU A 1 96 ? -10.581 -6.536 13.370 1.00 90.38 96 GLU A N 1
ATOM 731 C CA . GLU A 1 96 ? -11.527 -6.380 14.464 1.00 90.38 96 GLU A CA 1
ATOM 732 C C . GLU A 1 96 ? -10.879 -5.566 15.589 1.00 90.38 96 GLU A C 1
ATOM 734 O O . GLU A 1 96 ? -9.775 -5.883 16.045 1.00 90.38 96 GLU A O 1
ATOM 739 N N . ARG A 1 97 ? -11.569 -4.511 16.031 1.00 91.31 97 ARG A N 1
ATOM 740 C CA . ARG A 1 97 ? -11.181 -3.700 17.185 1.00 91.31 97 ARG A CA 1
ATOM 741 C C . ARG A 1 97 ? -11.691 -4.359 18.463 1.00 91.31 97 ARG A C 1
ATOM 743 O O . ARG A 1 97 ? -12.898 -4.433 18.667 1.00 91.31 97 ARG A O 1
ATOM 750 N N . VAL A 1 98 ? -10.789 -4.773 19.345 1.00 90.50 98 VAL A N 1
ATOM 751 C CA . VAL A 1 98 ? -11.125 -5.405 20.625 1.00 90.50 98 VAL A CA 1
ATOM 752 C C . VAL A 1 98 ? -10.644 -4.515 21.763 1.00 90.50 98 VAL A C 1
ATOM 754 O O . VAL A 1 98 ? -9.447 -4.287 21.915 1.00 90.50 98 VAL A O 1
ATOM 757 N N . VAL A 1 99 ? -11.570 -4.011 22.578 1.00 90.56 99 VAL A N 1
ATOM 758 C CA . VAL A 1 99 ? -11.222 -3.301 23.817 1.00 90.56 99 VAL A CA 1
ATOM 759 C C . VAL A 1 99 ? -10.810 -4.345 24.850 1.00 90.56 99 VAL A C 1
ATOM 761 O O . VAL A 1 99 ? -11.616 -5.188 25.240 1.00 90.56 99 VAL A O 1
ATOM 764 N N . THR A 1 100 ? -9.544 -4.326 25.258 1.00 92.31 100 THR A N 1
ATOM 765 C CA . THR A 1 100 ? -8.974 -5.282 26.220 1.00 92.31 100 THR A CA 1
ATOM 766 C C . THR A 1 100 ? -8.903 -4.722 27.636 1.00 92.31 100 THR A C 1
ATOM 768 O O . THR A 1 100 ? -8.670 -5.474 28.581 1.00 92.31 100 THR A O 1
ATOM 771 N N . GLY A 1 101 ? -9.156 -3.424 27.801 1.00 90.06 101 GLY A N 1
ATOM 772 C CA . GLY A 1 101 ? -9.244 -2.767 29.094 1.00 90.06 101 GLY A CA 1
ATOM 773 C C . GLY A 1 101 ? -9.514 -1.275 28.962 1.00 90.06 101 GLY A C 1
ATOM 774 O O . GLY A 1 101 ? -9.681 -0.748 27.864 1.00 90.06 101 GLY A O 1
ATOM 775 N N . THR A 1 102 ? -9.530 -0.600 30.100 1.00 89.62 102 THR A N 1
ATOM 776 C CA . THR A 1 102 ? -9.669 0.853 30.217 1.00 89.62 102 THR A CA 1
ATOM 777 C C . THR A 1 102 ? -8.633 1.348 31.215 1.00 89.62 102 THR A C 1
ATOM 779 O O . THR A 1 102 ? -8.499 0.772 32.296 1.00 89.62 102 THR A O 1
ATOM 782 N N . GLU A 1 103 ? -7.905 2.400 30.863 1.00 89.06 103 GLU A N 1
ATOM 783 C CA . GLU A 1 103 ? -6.957 3.080 31.743 1.00 89.06 103 GLU A CA 1
ATOM 784 C C . GLU A 1 103 ? -7.464 4.489 32.047 1.00 89.06 103 GLU A C 1
ATOM 786 O O . GLU A 1 103 ? -7.959 5.179 31.160 1.00 89.06 103 GLU A O 1
ATOM 791 N N . VAL A 1 104 ? -7.345 4.921 33.301 1.00 86.75 104 VAL A N 1
ATOM 792 C CA . VAL A 1 104 ? -7.628 6.307 33.683 1.00 86.75 104 VAL A CA 1
ATOM 793 C C . VAL A 1 104 ? -6.334 7.097 33.552 1.00 86.75 104 VAL A C 1
ATOM 795 O O . VAL A 1 104 ? -5.393 6.863 34.311 1.00 86.75 104 VAL A O 1
ATOM 798 N N . ILE A 1 105 ? -6.286 8.041 32.615 1.00 87.75 105 ILE A N 1
ATOM 799 C CA . ILE A 1 105 ? -5.149 8.946 32.452 1.00 87.75 105 ILE A CA 1
ATOM 800 C C . ILE A 1 105 ? -5.474 10.323 33.026 1.00 87.75 105 ILE A C 1
ATOM 802 O O . ILE A 1 105 ? -6.595 10.816 32.919 1.00 87.75 105 ILE A O 1
ATOM 806 N N . THR A 1 106 ? -4.472 10.975 33.611 1.00 85.00 106 THR A N 1
ATOM 807 C CA . THR A 1 106 ? -4.576 12.376 34.026 1.00 85.00 106 THR A CA 1
ATOM 808 C C . THR A 1 106 ? -4.098 13.267 32.889 1.00 85.00 106 THR A C 1
ATOM 810 O O . THR A 1 106 ? -2.926 13.227 32.509 1.00 85.00 106 THR A O 1
ATOM 813 N N . LYS A 1 107 ? -4.988 14.101 32.355 1.00 82.25 107 LYS A N 1
ATOM 814 C CA . LYS A 1 107 ? -4.689 15.061 31.294 1.00 82.25 107 LYS A CA 1
ATOM 815 C C . LYS A 1 107 ? -4.818 16.482 31.816 1.00 82.25 107 LYS A C 1
ATOM 817 O O . LYS A 1 107 ? -5.791 16.822 32.479 1.00 82.25 107 LYS A O 1
ATOM 822 N N . LYS A 1 108 ? -3.850 17.329 31.481 1.00 78.25 108 LYS A N 1
ATOM 823 C CA . LYS A 1 108 ? -3.935 18.768 31.734 1.00 78.25 108 LYS A CA 1
ATOM 824 C C . LYS A 1 108 ? -4.673 19.434 30.583 1.00 78.25 108 LYS A C 1
ATOM 826 O O . LYS A 1 108 ? -4.247 19.318 29.435 1.00 78.25 108 LYS A O 1
ATOM 831 N N . VAL A 1 109 ? -5.7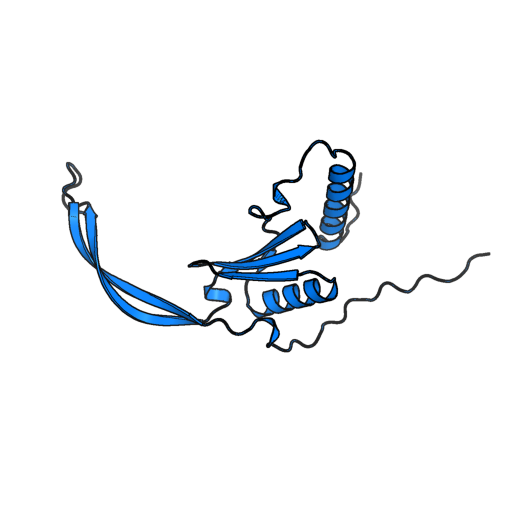92 20.086 30.876 1.00 77.62 109 VAL A N 1
ATOM 832 C CA . VAL A 1 109 ? -6.577 20.833 29.884 1.00 77.62 109 VAL A CA 1
ATOM 833 C C . VAL A 1 109 ? -6.783 22.279 30.341 1.00 77.62 109 VAL A C 1
ATOM 835 O O . VAL A 1 109 ? -6.810 22.537 31.546 1.00 77.62 109 VAL A O 1
ATOM 838 N N . PRO A 1 110 ? -6.914 23.234 29.402 1.00 74.88 110 PRO A N 1
ATOM 839 C CA . PRO A 1 110 ? -7.298 24.607 29.714 1.00 74.88 110 PRO A CA 1
ATOM 840 C C . PRO A 1 110 ? -8.573 24.673 30.558 1.00 74.88 110 PRO A C 1
ATOM 842 O O . PRO A 1 110 ? -9.559 24.027 30.202 1.00 74.88 110 PRO A O 1
ATOM 845 N N . ASP A 1 111 ? -8.574 25.467 31.633 1.00 67.88 111 ASP A N 1
ATOM 846 C CA . ASP A 1 111 ? -9.793 25.734 32.403 1.00 67.88 111 ASP A CA 1
ATOM 847 C C . ASP A 1 111 ? -10.847 26.418 31.500 1.00 67.88 111 ASP A C 1
ATOM 849 O O . ASP A 1 111 ? -10.630 27.550 31.049 1.00 67.88 111 ASP A O 1
ATOM 853 N N . PRO A 1 112 ? -11.995 25.769 31.220 1.00 66.12 112 PRO A N 1
ATOM 854 C CA . PRO A 1 112 ? -13.009 26.311 30.319 1.00 66.12 112 PRO A CA 1
ATOM 855 C C . PRO A 1 112 ? -13.725 27.553 30.878 1.00 66.12 112 PRO A C 1
ATOM 857 O O . PRO A 1 112 ? -14.453 28.215 30.137 1.00 66.12 112 PRO A O 1
ATOM 860 N N . ILE A 1 113 ? -13.542 27.883 32.163 1.00 64.94 113 ILE A N 1
ATOM 861 C CA . ILE A 1 113 ? -14.196 29.008 32.847 1.00 64.94 113 ILE A CA 1
ATOM 862 C C . ILE A 1 113 ? -13.337 30.287 32.782 1.00 64.94 113 ILE A C 1
ATOM 864 O O . ILE A 1 113 ? -13.877 31.395 32.826 1.00 64.94 113 ILE A O 1
ATOM 868 N N . LEU A 1 114 ? -12.012 30.177 32.624 1.00 59.84 114 LEU A N 1
ATOM 869 C CA . LEU A 1 114 ? -11.068 31.298 32.736 1.00 59.84 114 LEU A CA 1
ATOM 870 C C . LEU A 1 114 ? -10.272 31.516 31.436 1.00 59.84 114 LEU A C 1
ATOM 872 O O . LEU A 1 114 ? -9.112 31.146 31.308 1.00 59.84 114 LEU A O 1
ATOM 876 N N . VAL A 1 115 ? -10.893 32.188 30.461 1.00 57.38 115 VAL A N 1
ATOM 877 C CA . VAL A 1 115 ? -10.322 32.409 29.111 1.00 57.38 115 VAL A CA 1
ATOM 878 C C . VAL A 1 115 ? -9.189 33.459 29.084 1.00 57.38 115 VAL A C 1
ATOM 880 O O . VAL A 1 115 ? -8.456 33.561 28.105 1.00 57.38 115 VAL A O 1
ATOM 883 N N . ALA A 1 116 ? -9.014 34.261 30.141 1.00 58.31 116 ALA A N 1
ATOM 884 C CA . ALA A 1 116 ? -8.120 35.429 30.107 1.00 58.31 116 ALA A CA 1
ATOM 885 C C . ALA A 1 116 ? -6.675 35.166 30.582 1.00 58.31 116 ALA A C 1
ATOM 887 O O . ALA A 1 116 ? -5.772 35.920 30.228 1.00 58.31 116 ALA A O 1
ATOM 888 N N . GLN A 1 117 ? -6.442 34.112 31.362 1.00 59.09 117 GLN A N 1
ATOM 889 C CA . GLN A 1 117 ? -5.131 33.598 31.776 1.00 59.09 117 GLN A CA 1
ATOM 890 C C . GLN A 1 117 ? -5.397 32.125 32.059 1.00 59.09 117 GLN A C 1
ATOM 892 O O . GLN A 1 117 ? -6.215 31.865 32.929 1.00 59.09 117 GLN A O 1
ATOM 897 N N . VAL A 1 118 ? -4.837 31.186 31.299 1.00 55.38 118 VAL A N 1
ATOM 898 C CA . VAL A 1 118 ? -5.256 29.776 31.371 1.00 55.38 118 VAL A CA 1
ATOM 899 C C . VAL A 1 118 ? -4.406 29.032 32.411 1.00 55.38 118 VAL A C 1
ATOM 901 O O . VAL A 1 118 ? -3.298 28.614 32.069 1.00 55.38 118 VAL A O 1
ATOM 904 N N . PRO A 1 119 ? -4.847 28.846 33.672 1.00 66.81 119 PRO A N 1
ATOM 905 C CA . PRO A 1 119 ? -4.329 27.753 34.476 1.00 66.81 119 PRO A CA 1
ATOM 906 C C . PRO A 1 119 ? -4.777 26.428 33.842 1.00 66.81 119 PRO A C 1
ATOM 908 O O . PRO A 1 119 ? -5.909 26.289 33.374 1.00 66.81 119 PRO A O 1
ATOM 911 N N . GLU A 1 120 ? -3.872 25.456 33.796 1.00 72.06 120 GLU A N 1
ATOM 912 C CA . GLU A 1 120 ? -4.210 24.088 33.409 1.00 72.06 120 GLU A CA 1
ATOM 913 C C . GLU A 1 120 ? -4.881 23.378 34.591 1.00 72.06 120 GLU A C 1
ATOM 915 O O . GLU A 1 120 ? -4.384 23.446 35.717 1.00 72.06 120 GLU A O 1
ATOM 920 N N . VAL A 1 121 ? -5.984 22.673 34.338 1.00 75.44 121 VAL A N 1
ATOM 921 C CA . VAL A 1 121 ? -6.630 21.789 35.318 1.00 75.44 121 VAL A CA 1
ATOM 922 C C . VAL A 1 121 ? -6.369 20.330 34.960 1.00 75.44 121 VAL A C 1
ATOM 924 O O . VAL A 1 121 ? -6.349 19.960 33.785 1.00 75.44 121 VAL A O 1
ATOM 9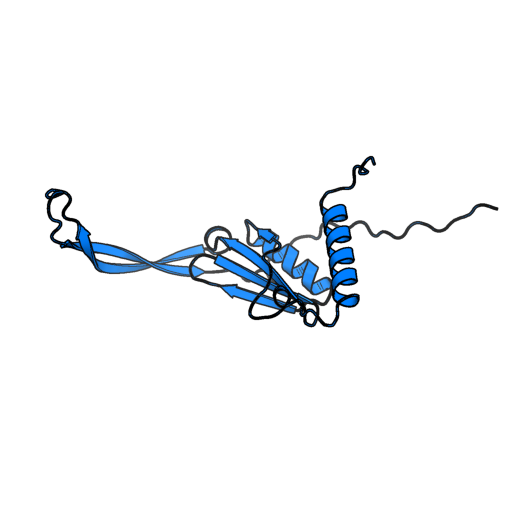27 N N . GLU A 1 122 ? -6.148 19.495 35.975 1.00 77.31 122 GLU A N 1
ATOM 928 C CA . GLU A 1 122 ? -6.012 18.047 35.808 1.00 77.31 122 GLU A CA 1
ATOM 929 C C . GLU A 1 122 ? -7.398 17.406 35.693 1.00 77.31 122 GLU A C 1
ATOM 931 O O . GLU A 1 122 ? -8.236 17.534 36.584 1.00 77.31 122 GLU A O 1
ATOM 936 N N . VAL A 1 123 ? -7.635 16.714 34.583 1.00 80.88 123 VAL A N 1
ATOM 937 C CA . VAL A 1 123 ? -8.865 15.978 34.290 1.00 80.88 123 VAL A CA 1
ATOM 938 C C . VAL A 1 123 ? -8.522 14.502 34.150 1.00 80.88 123 VAL A C 1
ATOM 940 O O . VAL A 1 123 ? -7.570 14.143 33.460 1.00 80.88 123 VAL A O 1
ATOM 943 N N . LEU A 1 124 ? -9.300 13.651 34.817 1.00 83.94 124 LEU A N 1
ATOM 944 C CA . LEU A 1 124 ? -9.230 12.204 34.646 1.00 83.94 124 LEU A CA 1
ATOM 945 C C . LEU A 1 124 ? -10.037 11.816 33.402 1.00 83.94 124 LEU A C 1
ATOM 947 O O . LEU A 1 124 ? -11.218 12.145 33.303 1.00 83.94 124 LEU A O 1
ATOM 951 N N . GLU A 1 125 ? -9.395 11.135 32.460 1.00 86.06 125 GLU A N 1
ATOM 952 C CA . GLU A 1 125 ? -9.990 10.644 31.217 1.00 86.06 125 GLU A CA 1
ATOM 953 C C . GLU A 1 125 ? -9.864 9.117 31.179 1.00 86.06 125 GLU A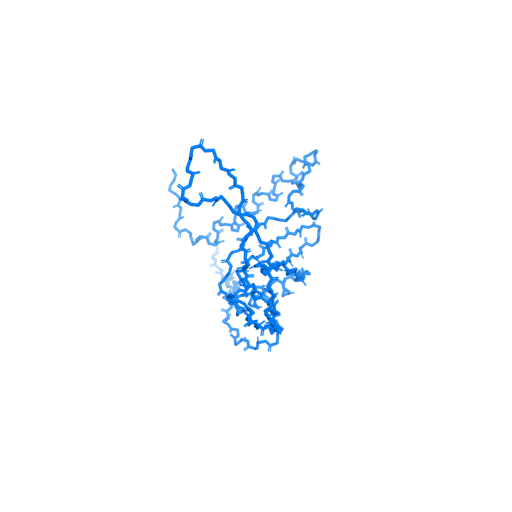 C 1
ATOM 955 O O . GLU A 1 125 ? -8.770 8.576 31.332 1.00 86.06 125 GLU A O 1
ATOM 960 N N . GLU A 1 126 ? -10.983 8.413 30.998 1.00 86.88 126 GLU A N 1
ATOM 961 C CA . GLU A 1 126 ? -10.973 6.971 30.736 1.00 86.88 126 GLU A CA 1
ATOM 962 C C . GLU A 1 126 ? -10.627 6.731 29.263 1.00 86.88 126 GLU A C 1
ATOM 964 O O . GLU A 1 126 ? -11.349 7.168 28.366 1.00 86.88 126 GLU A O 1
ATOM 969 N N . VAL A 1 127 ? -9.523 6.031 29.007 1.00 89.38 127 VAL A N 1
ATOM 970 C CA . VAL A 1 127 ? -9.045 5.693 27.664 1.00 89.38 127 VAL A CA 1
ATOM 971 C C . VAL A 1 127 ? -9.087 4.184 27.469 1.00 89.38 127 VAL A C 1
ATOM 973 O O . VAL A 1 127 ? -8.578 3.409 28.279 1.00 89.38 127 VAL A O 1
ATOM 976 N N . GLU A 1 128 ? -9.700 3.751 26.370 1.00 91.00 128 GLU A N 1
ATOM 977 C CA . GLU A 1 128 ? -9.769 2.339 26.002 1.00 91.00 128 GLU A CA 1
ATOM 978 C C . GLU A 1 128 ? -8.393 1.815 25.566 1.00 91.00 128 GLU A C 1
ATOM 980 O O . GLU A 1 128 ? -7.757 2.358 24.660 1.00 91.00 128 GLU A O 1
ATOM 985 N N . ILE A 1 129 ? -7.964 0.703 26.163 1.00 88.19 129 ILE A N 1
ATOM 986 C CA . ILE A 1 129 ? -6.831 -0.093 25.691 1.00 88.19 129 ILE A CA 1
ATOM 987 C C . ILE A 1 129 ? -7.353 -1.012 24.587 1.00 88.19 129 ILE A C 1
ATOM 989 O O . ILE A 1 129 ? -8.261 -1.817 24.808 1.00 88.19 129 ILE A O 1
ATOM 993 N N . VAL A 1 130 ? -6.790 -0.883 23.387 1.00 89.12 130 VAL A N 1
ATOM 994 C CA . VAL A 1 130 ? -7.290 -1.550 22.181 1.00 89.12 130 VAL A CA 1
ATOM 995 C C . VAL A 1 130 ? -6.272 -2.546 21.644 1.00 89.12 130 VAL A C 1
ATOM 997 O O . VAL A 1 130 ? -5.136 -2.195 21.334 1.00 89.12 130 VAL A O 1
ATOM 1000 N N . GLU A 1 131 ? -6.720 -3.779 21.442 1.00 89.12 131 GLU A N 1
ATOM 1001 C CA . GLU A 1 131 ? -6.048 -4.791 20.636 1.00 89.12 131 GLU A CA 1
ATOM 1002 C C . GLU A 1 131 ? -6.772 -4.923 19.292 1.00 89.12 131 GLU A C 1
ATOM 1004 O O . GLU A 1 131 ? -7.999 -4.955 19.222 1.00 89.12 131 GLU A O 1
ATOM 1009 N N . TRP A 1 132 ? -6.020 -5.031 18.201 1.00 89.06 132 TRP A N 1
ATOM 1010 C CA . TRP A 1 132 ? -6.599 -5.270 16.881 1.00 89.06 132 TRP A CA 1
ATOM 1011 C C . TRP A 1 132 ? -6.318 -6.691 16.418 1.00 89.06 132 TRP A C 1
ATOM 1013 O O . TRP A 1 132 ? -5.155 -7.073 16.246 1.00 89.06 132 TRP A O 1
ATOM 1023 N N . ARG A 1 133 ? -7.377 -7.438 16.115 1.00 88.50 133 ARG A N 1
ATOM 1024 C CA . ARG A 1 133 ? -7.293 -8.813 15.623 1.00 88.50 133 ARG A CA 1
ATOM 1025 C C . ARG A 1 133 ? -7.504 -8.843 14.118 1.00 88.50 133 ARG A C 1
ATOM 1027 O O . ARG A 1 133 ? -8.600 -8.617 13.617 1.00 88.50 133 ARG A O 1
ATOM 1034 N N . CYS A 1 134 ? -6.427 -9.098 13.382 1.00 85.88 134 CYS A N 1
ATOM 1035 C CA . CYS A 1 134 ? -6.461 -9.172 11.924 1.00 85.88 134 CYS A CA 1
ATOM 1036 C C . CYS A 1 134 ? -6.445 -10.638 11.473 1.00 85.88 134 CYS A C 1
ATOM 1038 O O . CYS A 1 134 ? -5.507 -11.370 11.796 1.00 85.88 134 CYS A O 1
ATOM 1040 N N . THR A 1 135 ? -7.429 -11.049 10.676 1.00 82.25 135 THR A N 1
ATOM 1041 C CA . THR A 1 135 ? -7.437 -12.378 10.040 1.00 82.25 135 THR A CA 1
ATOM 1042 C C . THR A 1 135 ? -6.355 -12.446 8.951 1.00 82.25 135 THR A C 1
ATOM 1044 O O . THR A 1 135 ? -6.120 -11.438 8.277 1.00 82.25 135 THR A O 1
ATOM 1047 N N . PRO A 1 136 ? -5.684 -13.595 8.726 1.00 83.19 136 PRO A N 1
ATOM 1048 C CA . PRO A 1 136 ? -4.713 -13.717 7.642 1.00 83.19 136 PRO A CA 1
ATOM 1049 C C . PRO A 1 136 ? -5.338 -13.384 6.277 1.00 83.19 136 PRO A C 1
ATOM 1051 O O . PRO A 1 136 ? -6.262 -14.063 5.828 1.00 83.19 136 PRO A O 1
ATOM 1054 N N . LEU A 1 137 ? -4.809 -12.359 5.597 1.00 81.12 137 LEU A N 1
ATOM 1055 C CA . LEU A 1 137 ? -5.345 -11.859 4.319 1.00 81.12 137 LEU A CA 1
ATOM 1056 C C . LEU A 1 137 ? -5.433 -12.944 3.237 1.00 81.12 137 LEU A C 1
ATOM 1058 O O . LEU A 1 137 ? -6.380 -12.990 2.455 1.00 81.12 137 LEU A O 1
ATOM 1062 N N . LEU A 1 138 ? -4.444 -13.838 3.205 1.00 80.19 138 LEU A N 1
ATOM 1063 C CA . LEU A 1 138 ? -4.338 -14.880 2.185 1.00 80.19 138 LEU A CA 1
ATOM 1064 C C . LEU A 1 138 ? -5.158 -16.137 2.504 1.00 80.19 138 LEU A C 1
ATOM 1066 O O . LEU A 1 138 ? -5.355 -16.955 1.612 1.00 80.19 138 LEU A O 1
ATOM 1070 N N . ALA A 1 139 ? -5.651 -16.291 3.738 1.00 73.12 139 ALA A N 1
ATOM 1071 C CA . ALA A 1 139 ? -6.481 -17.435 4.123 1.00 73.12 139 ALA A CA 1
ATOM 1072 C C . ALA A 1 139 ? -7.933 -17.308 3.630 1.00 73.12 139 ALA A C 1
ATOM 1074 O O . ALA A 1 139 ? -8.664 -18.295 3.597 1.00 73.12 139 ALA A O 1
ATOM 1075 N N . GLN A 1 140 ? -8.354 -16.106 3.229 1.00 60.44 140 GLN A N 1
ATOM 1076 C CA . GLN A 1 140 ? -9.672 -15.880 2.647 1.00 60.44 140 GLN A CA 1
ATOM 1077 C C . GLN A 1 140 ? -9.664 -16.355 1.191 1.00 60.44 140 GLN A C 1
ATOM 1079 O O . GLN A 1 140 ? -9.068 -15.716 0.321 1.00 60.44 140 GLN A O 1
ATOM 1084 N N . ALA A 1 141 ? -10.292 -17.501 0.931 1.00 48.81 141 ALA A N 1
ATOM 1085 C CA . ALA A 1 141 ? -10.497 -18.006 -0.417 1.00 48.81 141 ALA A CA 1
ATOM 1086 C C . ALA A 1 141 ? -11.499 -17.103 -1.150 1.00 48.81 141 ALA A C 1
ATOM 1088 O O . ALA A 1 141 ? -12.695 -17.152 -0.876 1.00 48.81 141 ALA A O 1
ATOM 1089 N N . THR A 1 142 ? -11.016 -16.294 -2.091 1.00 53.41 142 THR A N 1
ATOM 1090 C CA . THR A 1 142 ? -11.886 -15.620 -3.059 1.00 53.41 142 THR A CA 1
ATOM 1091 C C . THR A 1 142 ? -11.801 -16.362 -4.386 1.00 53.41 142 THR A C 1
ATOM 1093 O O . THR A 1 142 ? -10.710 -16.552 -4.929 1.00 53.41 142 THR A O 1
ATOM 1096 N N . THR A 1 143 ? -12.955 -16.786 -4.900 1.00 42.59 143 THR A N 1
ATOM 1097 C CA . THR A 1 143 ? -13.123 -17.317 -6.257 1.00 42.59 143 THR A CA 1
ATOM 1098 C C . THR A 1 143 ? -12.555 -16.314 -7.267 1.00 42.59 143 THR A C 1
ATOM 1100 O O . THR A 1 143 ? -12.993 -15.164 -7.270 1.00 42.59 143 THR A O 1
ATOM 1103 N N . PRO A 1 144 ? -11.581 -16.688 -8.113 1.00 46.09 144 PRO A N 1
ATOM 1104 C CA . PRO A 1 144 ? -10.955 -15.731 -9.011 1.00 46.09 144 PRO A CA 1
ATOM 1105 C C . PRO A 1 144 ? -11.942 -15.253 -10.081 1.00 46.09 144 PRO A C 1
ATOM 1107 O O . PRO A 1 144 ? -12.480 -16.058 -10.840 1.00 46.09 144 PRO A O 1
ATOM 1110 N N . ALA A 1 145 ? -12.124 -13.934 -10.187 1.00 46.72 145 ALA A N 1
ATOM 1111 C CA . ALA A 1 145 ? -12.586 -13.320 -11.423 1.00 46.72 145 ALA A CA 1
ATOM 1112 C C . ALA A 1 145 ? -11.472 -13.498 -12.465 1.00 46.72 145 ALA A C 1
ATOM 1114 O O . ALA A 1 145 ? -10.346 -13.030 -12.275 1.00 46.72 145 ALA A O 1
ATOM 1115 N N . ALA A 1 146 ? -11.762 -14.250 -13.526 1.00 38.28 146 ALA A N 1
ATOM 1116 C CA . ALA A 1 146 ? -10.817 -14.508 -14.600 1.00 38.28 146 ALA A CA 1
ATOM 1117 C C . ALA A 1 146 ? -10.379 -13.181 -15.238 1.00 38.28 146 ALA A C 1
ATOM 1119 O O . ALA A 1 146 ? -11.203 -12.426 -15.753 1.00 38.28 146 ALA A O 1
ATOM 1120 N N . LEU A 1 147 ? -9.077 -12.896 -15.200 1.00 41.22 147 LEU A N 1
ATOM 1121 C CA . LEU A 1 147 ? -8.496 -11.838 -16.019 1.00 41.22 147 LEU A CA 1
ATOM 1122 C C . LEU A 1 147 ? -8.621 -12.261 -17.493 1.00 41.22 147 LEU A C 1
ATOM 1124 O O . LEU A 1 147 ? -8.302 -13.414 -17.799 1.00 41.22 147 LEU A O 1
ATOM 1128 N N . PRO A 1 148 ? -9.065 -11.385 -18.412 1.00 39.66 148 PRO A N 1
ATOM 1129 C CA . PRO A 1 148 ? -9.088 -11.719 -19.830 1.00 39.66 148 PRO A CA 1
ATOM 1130 C C . PRO A 1 148 ? -7.650 -11.937 -20.317 1.00 39.66 148 PRO A C 1
ATOM 1132 O O . PRO A 1 148 ? -6.823 -11.026 -20.269 1.00 39.66 148 PRO A O 1
ATOM 1135 N N . SER A 1 149 ? -7.336 -13.158 -20.761 1.00 44.28 149 SER A N 1
ATOM 1136 C CA . SER A 1 149 ? -6.057 -13.457 -21.399 1.00 44.28 149 SER A CA 1
ATOM 1137 C C . SER A 1 149 ? -6.027 -12.791 -22.771 1.00 44.28 149 SER A C 1
ATOM 1139 O O . SER A 1 149 ? -6.767 -13.177 -23.675 1.00 44.28 149 SER A O 1
ATOM 1141 N N . SER A 1 150 ? -5.167 -11.793 -22.942 1.00 49.41 150 SER A N 1
ATOM 1142 C CA . SER A 1 150 ? -4.846 -11.241 -24.254 1.00 49.41 150 SER A CA 1
ATOM 1143 C C . SER A 1 150 ? -3.965 -12.231 -25.019 1.00 49.41 150 SER A C 1
ATOM 1145 O O . SER A 1 150 ? -2.741 -12.111 -25.041 1.00 49.41 150 SER A O 1
ATOM 1147 N N . SER A 1 151 ? -4.586 -13.238 -25.618 1.00 46.66 151 SER A N 1
ATOM 1148 C CA . SER A 1 151 ? -3.952 -14.093 -26.615 1.00 46.66 151 SER A CA 1
ATOM 1149 C C . SER A 1 151 ? -4.982 -14.470 -27.667 1.00 46.66 151 SER A C 1
ATOM 1151 O O . SER A 1 151 ? -5.427 -15.606 -27.714 1.00 46.66 151 SER A O 1
ATOM 1153 N N . ASP A 1 152 ? -5.360 -13.492 -28.484 1.00 44.25 152 ASP A N 1
ATOM 1154 C CA . ASP A 1 152 ? -5.879 -13.736 -29.826 1.00 44.25 152 ASP A CA 1
ATOM 1155 C C . ASP A 1 152 ? -5.483 -12.553 -30.711 1.00 44.25 152 ASP A C 1
ATOM 1157 O O . ASP A 1 152 ? -6.129 -11.509 -30.733 1.00 44.25 152 ASP A O 1
ATOM 1161 N N . SER A 1 153 ? -4.364 -12.706 -31.416 1.00 41.66 153 SER A N 1
ATOM 1162 C CA . SER A 1 153 ? -4.212 -12.134 -32.753 1.00 41.66 153 SER A CA 1
ATOM 1163 C C . SER A 1 153 ? -3.120 -12.894 -33.496 1.00 41.66 153 SER A C 1
ATOM 1165 O O . SER A 1 153 ? -1.942 -12.540 -33.487 1.00 41.66 153 SER A O 1
ATOM 1167 N N . ALA A 1 154 ? -3.535 -13.991 -34.118 1.00 39.88 154 ALA A N 1
ATOM 1168 C CA . ALA A 1 154 ? -2.871 -14.554 -35.277 1.00 39.88 154 ALA A CA 1
ATOM 1169 C C . ALA A 1 154 ? -3.964 -14.930 -36.279 1.00 39.88 154 ALA A C 1
ATOM 1171 O O . ALA A 1 154 ? -4.659 -15.916 -36.064 1.00 39.88 154 ALA A O 1
ATOM 1172 N N . ALA A 1 155 ? -4.121 -14.140 -37.345 1.00 37.75 155 ALA A N 1
ATOM 1173 C CA . ALA A 1 155 ? -4.337 -14.647 -38.702 1.00 37.75 155 ALA A CA 1
ATOM 1174 C C . ALA A 1 155 ? -4.514 -13.514 -39.730 1.00 37.75 155 ALA A C 1
ATOM 1176 O O . ALA A 1 155 ? -5.450 -12.727 -39.656 1.00 37.75 155 ALA A O 1
ATOM 1177 N N . ALA A 1 156 ? -3.634 -13.578 -40.731 1.00 38.09 156 ALA A N 1
ATOM 1178 C CA . ALA A 1 156 ? -3.892 -13.403 -42.158 1.00 38.09 156 ALA A CA 1
ATOM 1179 C C . ALA A 1 156 ? -4.375 -12.046 -42.692 1.00 38.09 156 ALA A C 1
ATOM 1181 O O . ALA A 1 156 ? -5.538 -11.666 -42.572 1.00 38.09 156 ALA A O 1
ATOM 1182 N N . THR A 1 157 ? -3.519 -11.432 -43.508 1.00 42.75 157 THR A N 1
ATOM 1183 C CA . THR A 1 157 ? -3.941 -10.990 -44.845 1.00 42.75 157 THR A CA 1
ATOM 1184 C C . THR A 1 157 ? -2.752 -11.025 -45.811 1.00 42.75 157 THR A C 1
ATOM 1186 O O . THR A 1 157 ? -1.611 -10.864 -45.379 1.00 42.75 157 THR A O 1
ATOM 1189 N N . GLU A 1 158 ? -3.079 -11.373 -47.058 1.00 42.59 158 GLU A N 1
ATOM 1190 C CA . GLU A 1 158 ? -2.250 -11.779 -48.212 1.00 42.59 158 GLU A CA 1
ATOM 1191 C C . GLU A 1 158 ? -1.109 -10.842 -48.627 1.00 42.59 158 GLU A C 1
ATOM 1193 O O . GLU A 1 158 ? -1.245 -9.606 -48.478 1.00 42.59 158 GLU A O 1
#

pLDDT: mean 82.2, std 17.53, range [37.75, 98.19]